Protein AF-A0A329RNG3-F1 (afdb_monomer_lite)

Sequence (82 aa):
MTLQPIASVLLLAIPCLVSGSATYEGYGTVYTLSSPSDGNCNFMSWPDDAVTKYAALNTEQWEETMNCGRCAEVSCTDASCS

Secondary structure (DSSP, 8-state):
---------------------------------S-GGGSTT--SS--GGGGTS--PPPHHHHTTTTTTT--------SGGG-

Radius of gyration: 22.52 Å; chains: 1; bounding box: 76×36×43 Å

InterPro domains:
  IPR036908 RlpA-like domain superfamily [G3DSA:2.40.40.10] (19-82)
  IPR036908 RlpA-like domain superfamily [SSF50685] (9-80)

pLDDT: mean 84.3, std 15.64, range [40.66, 96.62]

Organism: NCBI:txid29920

Foldseek 3Di:
DDDDDPPPPPPPPDPDPDDDDDDDDDDDDDDADPDLCPDPLNDPDDDPCCNPQDDDDPCVVCPNVPCPPPDDDDDDPDPVVD

Structure (mmCIF, N/CA/C/O backbone):
data_AF-A0A329RNG3-F1
#
_entry.id   AF-A0A329RNG3-F1
#
loop_
_atom_site.group_PDB
_atom_site.id
_atom_site.type_symbol
_atom_site.label_atom_id
_atom_site.label_alt_id
_atom_site.label_comp_id
_atom_site.label_asym_id
_atom_site.label_entity_id
_atom_site.label_seq_id
_atom_site.pdbx_PDB_ins_code
_atom_site.Cartn_x
_atom_site.Cartn_y
_atom_site.Cartn_z
_atom_site.occupancy
_atom_site.B_iso_or_equiv
_atom_site.auth_seq_id
_atom_site.auth_comp_id
_atom_site.auth_asym_id
_atom_site.auth_atom_id
_atom_site.pdbx_PDB_model_num
ATOM 1 N N . MET A 1 1 ? 54.711 -27.344 28.346 1.00 46.47 1 MET A N 1
ATOM 2 C CA . MET A 1 1 ? 54.472 -25.890 28.248 1.00 46.47 1 MET A CA 1
ATOM 3 C C . MET A 1 1 ? 54.004 -25.575 26.840 1.00 46.47 1 MET A C 1
ATOM 5 O O . MET A 1 1 ? 54.838 -25.451 25.959 1.00 46.47 1 MET A O 1
ATOM 9 N N . THR A 1 2 ? 52.696 -25.467 26.633 1.00 40.66 2 THR A N 1
ATOM 10 C CA . THR A 1 2 ? 52.107 -24.717 25.515 1.00 40.66 2 THR A CA 1
ATOM 11 C C . THR A 1 2 ? 50.809 -24.107 26.039 1.00 40.66 2 THR A C 1
ATOM 13 O O . THR A 1 2 ? 49.850 -24.799 26.363 1.00 40.66 2 THR A O 1
ATOM 16 N N . LEU A 1 3 ? 50.868 -22.797 26.257 1.00 50.19 3 LEU A N 1
ATOM 17 C CA . LEU A 1 3 ? 49.814 -21.935 26.777 1.00 50.19 3 LEU A CA 1
ATOM 18 C C . LEU A 1 3 ? 48.805 -21.702 25.636 1.00 50.19 3 LEU A C 1
ATOM 20 O O . LEU A 1 3 ? 49.180 -21.120 24.620 1.00 50.19 3 LEU A O 1
ATOM 24 N N . GLN A 1 4 ? 47.558 -22.164 25.759 1.00 59.62 4 GLN A N 1
ATOM 25 C CA . GLN A 1 4 ? 46.487 -21.745 24.845 1.00 59.62 4 GLN A CA 1
ATOM 26 C C . GLN A 1 4 ? 45.953 -20.378 25.302 1.00 59.62 4 GLN A C 1
ATOM 28 O O . GLN A 1 4 ? 45.580 -20.247 26.470 1.00 59.62 4 GLN A O 1
ATOM 33 N N . PRO A 1 5 ? 45.907 -19.355 24.428 1.00 51.50 5 PRO A N 1
ATOM 34 C CA . PRO A 1 5 ? 45.307 -18.078 24.773 1.00 51.50 5 PRO A CA 1
ATOM 35 C C . PRO A 1 5 ? 43.788 -18.245 24.854 1.00 51.50 5 PRO A C 1
ATOM 37 O O . PRO A 1 5 ? 43.140 -18.722 23.922 1.00 51.50 5 PRO A O 1
ATOM 40 N N . ILE A 1 6 ? 43.233 -17.861 26.000 1.00 58.91 6 ILE A N 1
ATOM 41 C CA . ILE A 1 6 ? 41.799 -17.801 26.267 1.00 58.91 6 ILE A CA 1
ATOM 42 C C . ILE A 1 6 ? 41.238 -16.675 25.393 1.00 58.91 6 ILE A C 1
ATOM 44 O O . ILE A 1 6 ? 41.272 -15.504 25.765 1.00 58.91 6 ILE A O 1
ATOM 48 N N . ALA A 1 7 ? 40.781 -17.012 24.189 1.00 54.09 7 ALA A N 1
ATOM 49 C CA . ALA A 1 7 ? 40.020 -16.094 23.358 1.00 54.09 7 ALA A CA 1
ATOM 50 C C . ALA A 1 7 ? 38.613 -15.975 23.960 1.00 54.09 7 ALA A C 1
ATOM 52 O O . ALA A 1 7 ? 37.734 -16.789 23.680 1.00 54.09 7 ALA A O 1
ATOM 53 N N . SER A 1 8 ? 38.416 -14.989 24.838 1.00 59.34 8 SER A N 1
ATOM 54 C CA . SER A 1 8 ? 37.091 -14.591 25.317 1.00 59.34 8 SER A CA 1
ATOM 55 C C . SER A 1 8 ? 36.253 -14.107 24.135 1.00 59.34 8 SER A C 1
ATOM 57 O O . SER A 1 8 ? 36.379 -12.967 23.692 1.00 59.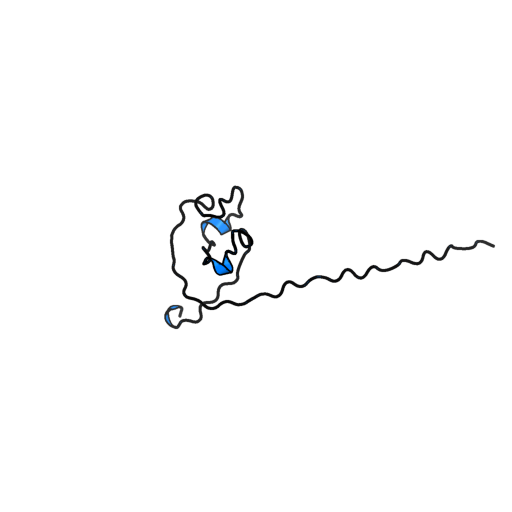34 8 SER A O 1
ATOM 59 N N . VAL A 1 9 ? 35.402 -14.987 23.613 1.00 62.16 9 VAL A N 1
ATOM 60 C CA . VAL A 1 9 ? 34.361 -14.641 22.644 1.00 62.16 9 VAL A CA 1
ATOM 61 C C . VAL A 1 9 ? 33.279 -13.870 23.401 1.00 62.16 9 VAL A C 1
ATOM 63 O O . VAL A 1 9 ? 32.428 -14.458 24.065 1.00 62.16 9 VAL A O 1
ATOM 66 N N . LEU A 1 10 ? 33.340 -12.539 23.350 1.00 59.78 10 LEU A N 1
ATOM 67 C CA . LEU A 1 10 ? 32.267 -11.678 23.840 1.00 59.78 10 LEU A CA 1
ATOM 68 C C . LEU A 1 10 ? 31.077 -11.815 22.878 1.00 59.78 10 LEU A C 1
ATOM 70 O O . LEU A 1 10 ? 31.054 -11.200 21.813 1.00 59.78 10 LEU A O 1
ATOM 74 N N . LEU A 1 11 ? 30.113 -12.667 23.237 1.00 61.31 11 LEU A N 1
ATOM 75 C CA . LEU A 1 11 ? 28.828 -12.791 22.551 1.00 61.31 11 LEU A CA 1
ATOM 76 C C . LEU A 1 11 ? 28.073 -11.456 22.694 1.00 61.31 11 LEU A C 1
ATOM 78 O O . LEU A 1 11 ? 27.433 -11.192 23.711 1.00 61.31 11 LEU A O 1
ATOM 82 N N . LEU A 1 12 ? 28.176 -10.584 21.691 1.00 67.06 12 LEU A N 1
ATOM 83 C CA . LEU A 1 12 ? 27.298 -9.425 21.549 1.00 67.06 12 LEU A CA 1
ATOM 84 C C . LEU A 1 12 ? 25.891 -9.953 21.248 1.00 67.06 1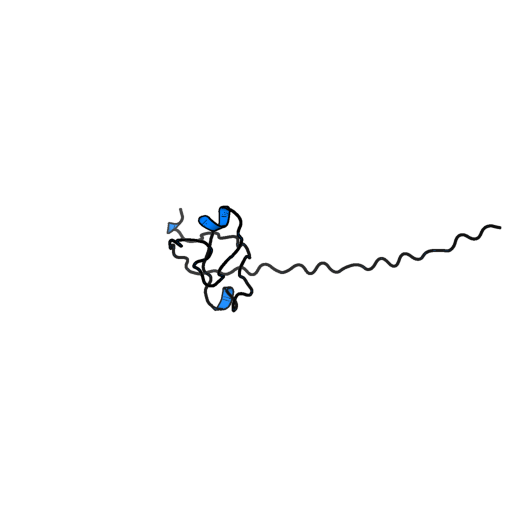2 LEU A C 1
ATOM 86 O O . LEU A 1 12 ? 25.589 -10.324 20.116 1.00 67.06 12 LEU A O 1
ATOM 90 N N . ALA A 1 13 ? 25.042 -10.037 22.273 1.00 65.25 13 ALA A N 1
ATOM 91 C CA . ALA A 1 13 ? 23.619 -10.283 22.092 1.00 65.25 13 ALA A CA 1
ATOM 92 C C . ALA A 1 13 ? 23.039 -9.106 21.297 1.00 65.25 13 ALA A C 1
ATOM 94 O O . ALA A 1 13 ? 22.900 -8.008 21.830 1.00 65.25 13 ALA A O 1
ATOM 95 N N . ILE A 1 14 ? 22.762 -9.318 20.009 1.00 73.38 14 ILE A N 1
ATOM 96 C CA . ILE A 1 14 ? 22.074 -8.343 19.162 1.00 73.38 14 ILE A CA 1
ATOM 97 C C . ILE A 1 14 ? 20.602 -8.363 19.592 1.00 73.38 14 ILE A C 1
ATOM 99 O O . ILE A 1 14 ? 19.939 -9.382 19.375 1.00 73.38 14 ILE A O 1
ATOM 103 N N . PRO A 1 15 ? 20.062 -7.299 20.213 1.00 62.53 15 PRO A N 1
ATOM 104 C CA . PRO A 1 15 ? 18.634 -7.230 20.460 1.00 62.53 15 PRO A CA 1
ATOM 105 C C . PRO A 1 15 ? 17.924 -7.163 19.106 1.00 62.53 15 PRO A C 1
ATOM 107 O O . PRO A 1 15 ? 18.085 -6.211 18.343 1.00 62.53 15 PRO A O 1
ATOM 110 N N . CYS A 1 16 ? 17.159 -8.206 18.790 1.00 64.12 16 CYS A N 1
ATOM 111 C CA . CYS A 1 16 ? 16.251 -8.192 17.656 1.00 64.12 16 CYS A CA 1
ATOM 112 C C . CYS A 1 16 ? 15.114 -7.224 18.007 1.00 64.12 16 CYS A C 1
ATOM 114 O O . CYS A 1 16 ? 14.283 -7.518 18.867 1.00 64.12 16 CYS A O 1
ATOM 116 N N . LEU A 1 17 ? 15.123 -6.034 17.406 1.00 62.94 17 LEU A N 1
ATOM 117 C CA . LEU A 1 17 ? 14.015 -5.089 17.498 1.00 62.94 17 LEU A CA 1
ATOM 118 C C . LEU A 1 17 ? 12.812 -5.714 16.784 1.00 62.94 17 LEU A C 1
ATOM 120 O O . LEU A 1 17 ? 12.710 -5.662 15.561 1.00 62.94 17 LEU A O 1
ATOM 124 N N . VAL A 1 18 ? 11.915 -6.338 17.546 1.00 60.22 18 VAL A N 1
ATOM 125 C CA . VAL A 1 18 ? 10.613 -6.774 17.039 1.00 60.22 18 VAL A CA 1
ATOM 126 C C . VAL A 1 18 ? 9.779 -5.517 16.809 1.00 60.22 18 VAL A C 1
ATOM 128 O O . VAL A 1 18 ? 9.350 -4.867 17.761 1.00 60.22 18 VAL A O 1
ATOM 131 N N . SER A 1 19 ? 9.569 -5.140 15.547 1.00 64.25 19 SER A N 1
ATOM 132 C CA . SER A 1 19 ? 8.573 -4.126 15.199 1.00 64.25 19 SER A CA 1
ATOM 133 C C . SER A 1 19 ? 7.185 -4.676 15.535 1.00 64.25 19 SER A C 1
ATOM 135 O O . SER A 1 19 ? 6.762 -5.675 14.958 1.00 64.25 19 SER A O 1
ATOM 137 N N . GLY A 1 20 ? 6.493 -4.061 16.497 1.00 57.50 20 GLY A N 1
ATOM 138 C CA . GLY A 1 20 ? 5.115 -4.422 16.827 1.00 57.50 20 GLY A CA 1
ATOM 139 C C . GLY A 1 20 ? 4.184 -4.123 15.653 1.00 57.50 20 GLY A C 1
ATOM 140 O O . GLY A 1 20 ? 4.230 -3.030 15.091 1.00 57.50 20 GLY A O 1
ATOM 141 N N . SER A 1 21 ? 3.346 -5.087 15.273 1.00 63.78 21 SER A N 1
ATOM 142 C CA . SER A 1 21 ? 2.288 -4.875 14.286 1.00 63.78 21 SER A CA 1
ATOM 143 C C . SER A 1 21 ? 1.174 -4.037 14.913 1.00 63.78 21 SER A C 1
ATOM 145 O O . SER A 1 21 ? 0.473 -4.508 15.811 1.00 63.78 21 SER A O 1
ATOM 147 N N . ALA A 1 22 ? 0.999 -2.799 14.456 1.00 77.94 22 ALA A N 1
ATOM 148 C CA . ALA A 1 22 ? -0.195 -2.028 14.775 1.00 77.94 22 ALA A CA 1
ATOM 149 C C . ALA A 1 22 ? -1.368 -2.566 13.940 1.00 77.94 22 ALA A C 1
ATOM 151 O O . ALA A 1 22 ? -1.247 -2.706 12.725 1.00 77.94 22 ALA A O 1
ATOM 152 N N . THR A 1 23 ? -2.486 -2.891 14.591 1.00 87.00 23 THR A N 1
ATOM 153 C CA . THR A 1 23 ? -3.747 -3.204 13.903 1.00 87.00 23 THR A CA 1
ATOM 154 C C . THR A 1 23 ? -4.562 -1.924 13.792 1.00 87.00 23 THR A C 1
ATOM 156 O O . THR A 1 23 ? -4.684 -1.189 14.771 1.00 87.00 23 THR A O 1
ATOM 159 N N . TYR A 1 24 ? -5.104 -1.660 12.608 1.00 88.69 24 TYR A N 1
ATOM 160 C CA . TYR A 1 24 ? -5.971 -0.520 12.347 1.00 88.69 24 TYR A CA 1
ATOM 161 C C . TYR A 1 24 ? -7.296 -1.012 11.771 1.00 88.69 24 TYR A C 1
ATOM 163 O O . TYR A 1 24 ? -7.304 -1.815 10.838 1.00 88.69 24 TYR A O 1
ATOM 171 N N . GLU A 1 25 ? -8.402 -0.516 12.323 1.00 91.44 25 GLU A N 1
ATOM 172 C CA . GLU A 1 25 ? -9.745 -0.749 11.797 1.00 91.44 25 GLU A CA 1
ATOM 173 C C . GLU A 1 25 ? -10.231 0.496 11.056 1.00 91.44 25 GLU A C 1
ATOM 175 O O . GLU A 1 25 ? -10.142 1.618 11.557 1.00 91.44 25 GLU A O 1
ATOM 180 N N . GLY A 1 26 ? -10.773 0.292 9.858 1.00 90.19 26 GLY A N 1
ATOM 181 C CA . GLY A 1 26 ? -11.311 1.364 9.036 1.00 90.19 26 GLY A CA 1
ATOM 182 C C . GLY A 1 26 ? -12.096 0.831 7.845 1.00 90.19 26 GLY A C 1
ATOM 183 O O . GLY A 1 26 ? -12.127 -0.370 7.579 1.00 90.19 26 GLY A O 1
ATOM 184 N N . TYR A 1 27 ? -12.737 1.743 7.118 1.00 91.31 27 TYR A N 1
ATOM 185 C CA . TYR A 1 27 ? -13.471 1.401 5.903 1.00 91.31 27 TYR A CA 1
ATOM 186 C C . TYR A 1 27 ? -12.513 1.227 4.722 1.00 91.31 27 TYR A C 1
ATOM 188 O O . TYR A 1 27 ? -11.683 2.096 4.455 1.00 91.31 27 TYR A O 1
ATOM 196 N N . GLY A 1 28 ? -12.666 0.124 3.992 1.00 89.81 28 GLY A N 1
ATOM 197 C CA . GLY A 1 28 ? -11.978 -0.123 2.728 1.00 89.81 28 GLY A CA 1
ATOM 198 C C . GLY A 1 28 ? -12.896 0.121 1.531 1.00 89.81 28 GLY A C 1
ATOM 199 O O . GLY A 1 28 ? -14.087 -0.182 1.576 1.00 89.81 28 GLY A 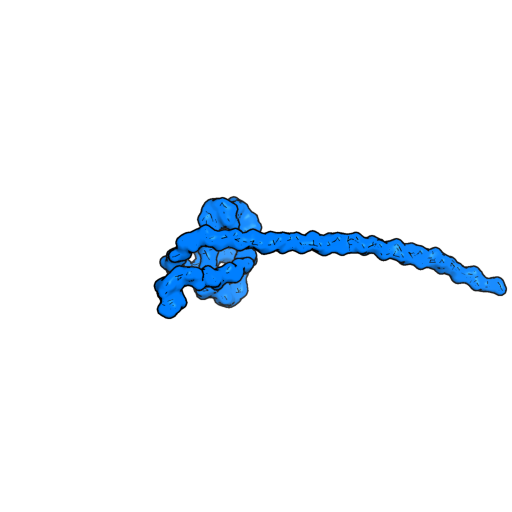O 1
ATOM 200 N N . THR A 1 29 ? -12.338 0.637 0.439 1.00 91.25 29 THR A N 1
ATOM 201 C CA . THR A 1 29 ? -12.998 0.693 -0.871 1.00 91.25 29 THR A CA 1
ATOM 202 C C . THR A 1 29 ? -12.091 0.082 -1.932 1.00 91.25 29 THR A C 1
ATOM 204 O O . THR A 1 29 ? -10.877 -0.021 -1.750 1.00 91.25 29 THR A O 1
ATOM 207 N N . VAL A 1 30 ? -12.681 -0.352 -3.046 1.00 92.62 30 VAL A N 1
ATOM 208 C CA . VAL A 1 30 ? -11.936 -0.914 -4.177 1.00 92.62 30 VAL A CA 1
ATOM 209 C C . VAL A 1 30 ? -11.758 0.126 -5.272 1.00 92.62 30 VAL A C 1
ATOM 211 O O . VAL A 1 30 ? -12.664 0.907 -5.564 1.00 92.62 30 VAL A O 1
ATOM 214 N N . TYR A 1 31 ? -10.594 0.108 -5.910 1.00 93.81 31 TYR A N 1
ATOM 215 C CA . TYR A 1 31 ? -10.316 0.890 -7.107 1.00 93.81 31 TYR A CA 1
ATOM 216 C C . TYR A 1 31 ? -9.344 0.127 -8.007 1.00 93.81 31 TYR A C 1
ATOM 218 O O . TYR A 1 31 ? -8.577 -0.722 -7.545 1.00 93.81 31 TYR A O 1
ATOM 226 N N . THR A 1 32 ? -9.363 0.439 -9.298 1.00 94.81 32 THR A N 1
ATOM 227 C CA . THR A 1 32 ? -8.414 -0.105 -10.273 1.00 94.81 32 THR A CA 1
ATOM 228 C C . THR A 1 32 ? -7.275 0.879 -10.493 1.00 94.81 32 THR A C 1
ATOM 230 O O . THR A 1 32 ? -7.521 2.038 -10.825 1.00 94.81 32 THR A O 1
ATOM 233 N N . LEU A 1 33 ? -6.041 0.413 -10.337 1.00 93.94 33 LEU A N 1
ATOM 234 C CA . LEU A 1 33 ? -4.833 1.134 -10.713 1.00 93.94 33 LEU A CA 1
ATOM 235 C C . LEU A 1 33 ? -4.350 0.596 -12.064 1.00 93.94 33 LEU A C 1
ATOM 237 O O . LEU A 1 33 ? -4.336 -0.617 -12.259 1.00 93.94 33 LEU A O 1
ATOM 241 N N . SER A 1 34 ? -3.973 1.469 -13.001 1.00 94.69 34 SER A N 1
ATOM 242 C CA . SER A 1 34 ? -3.547 1.017 -14.336 1.00 94.69 34 SER A CA 1
ATOM 243 C C . SER A 1 34 ? -2.190 0.301 -14.294 1.00 94.69 34 SER A C 1
ATOM 245 O O . SER A 1 34 ? -1.994 -0.682 -15.005 1.00 94.69 34 SER A O 1
ATOM 247 N N . SER A 1 35 ? -1.271 0.765 -13.441 1.00 96.12 35 SER A N 1
ATOM 248 C CA . SER A 1 35 ? 0.037 0.158 -13.175 1.00 96.12 35 SER A CA 1
ATOM 249 C C . SER A 1 35 ? 0.514 0.491 -11.752 1.00 96.12 35 SER A C 1
ATOM 251 O O . SER A 1 35 ? 0.248 1.599 -11.283 1.00 96.12 35 SER A O 1
ATOM 253 N N . PRO A 1 36 ? 1.278 -0.383 -11.060 1.00 95.88 36 PRO A N 1
ATOM 254 C CA . PRO A 1 36 ? 1.884 -0.068 -9.756 1.00 95.88 36 PRO A CA 1
ATOM 255 C C . PRO A 1 36 ? 2.763 1.198 -9.731 1.00 95.88 36 PRO A C 1
ATOM 257 O O . PRO A 1 36 ? 2.999 1.765 -8.663 1.00 95.88 36 PRO A O 1
ATOM 260 N N . SER A 1 37 ? 3.204 1.674 -10.898 1.00 96.62 37 SER A N 1
ATOM 261 C CA . SER A 1 37 ? 3.901 2.955 -11.071 1.00 96.62 37 SER A CA 1
ATOM 262 C C . SER A 1 37 ? 3.008 4.193 -10.920 1.00 96.62 37 SER A C 1
ATOM 264 O O . SER A 1 37 ? 3.517 5.277 -10.677 1.00 96.62 37 SER A O 1
ATOM 266 N N . ASP A 1 38 ? 1.686 4.075 -11.054 1.00 96.00 38 ASP A N 1
ATOM 267 C CA . ASP A 1 38 ? 0.804 5.245 -11.215 1.00 96.00 38 ASP A CA 1
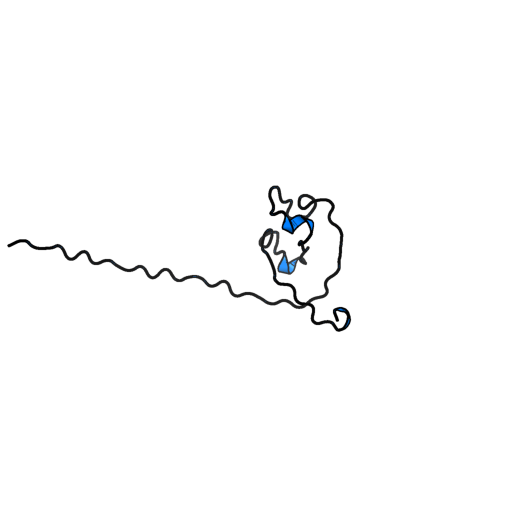ATOM 268 C C . ASP A 1 38 ? 0.320 5.838 -9.880 1.00 96.00 38 ASP A C 1
ATOM 270 O O . ASP A 1 38 ? -0.358 6.865 -9.853 1.00 96.00 38 ASP A O 1
ATOM 274 N N . GLY A 1 39 ? 0.630 5.178 -8.762 1.00 93.69 39 GLY A N 1
ATOM 275 C CA . GLY A 1 39 ? 0.279 5.640 -7.419 1.00 93.69 39 GLY A CA 1
ATOM 276 C C . GLY A 1 39 ? 1.341 6.548 -6.794 1.00 93.69 39 GLY A C 1
ATOM 277 O O . GLY A 1 39 ? 2.458 6.669 -7.286 1.00 93.69 39 GLY A O 1
ATOM 278 N N . ASN A 1 40 ? 1.034 7.116 -5.625 1.00 96.00 40 ASN A N 1
ATOM 279 C CA . ASN A 1 40 ? 1.950 8.013 -4.902 1.00 96.00 40 ASN A CA 1
ATOM 280 C C . ASN A 1 40 ? 3.287 7.361 -4.503 1.00 96.00 40 ASN A C 1
ATOM 282 O O . ASN A 1 40 ? 4.260 8.071 -4.269 1.00 96.00 40 ASN A O 1
ATOM 286 N N . CYS A 1 41 ? 3.343 6.027 -4.411 1.00 96.62 41 CYS A N 1
ATOM 287 C CA . CYS A 1 41 ? 4.591 5.305 -4.157 1.00 96.62 41 CYS A CA 1
ATOM 288 C C . CYS A 1 41 ? 5.478 5.163 -5.406 1.00 96.62 41 CYS A C 1
ATOM 290 O O . CYS A 1 41 ? 6.642 4.806 -5.253 1.00 96.62 41 CYS A O 1
ATOM 292 N N . ASN A 1 42 ? 4.940 5.423 -6.608 1.00 96.06 42 ASN A N 1
ATOM 293 C CA . ASN A 1 42 ? 5.633 5.402 -7.900 1.00 96.06 42 ASN A CA 1
ATOM 294 C C . ASN A 1 42 ? 6.656 4.260 -8.016 1.00 96.06 42 ASN A C 1
ATOM 296 O O . ASN A 1 42 ? 7.855 4.487 -8.212 1.00 96.06 42 ASN A O 1
ATOM 300 N N . PHE A 1 43 ? 6.201 3.021 -7.796 1.00 96.38 43 PHE A N 1
ATOM 301 C CA . PHE A 1 43 ? 7.108 1.881 -7.786 1.00 96.38 43 PHE A CA 1
ATOM 302 C C . PHE A 1 43 ? 7.764 1.743 -9.159 1.00 96.38 43 PHE A C 1
ATOM 304 O O . PHE A 1 43 ? 7.081 1.720 -10.174 1.00 96.38 43 PHE A O 1
ATOM 311 N N . MET A 1 44 ? 9.093 1.633 -9.177 1.00 96.44 44 MET A N 1
ATOM 312 C CA . MET A 1 44 ? 9.877 1.361 -10.393 1.00 96.44 44 MET A CA 1
ATOM 313 C C . MET A 1 44 ? 10.198 -0.132 -10.550 1.00 96.44 44 MET A C 1
ATOM 315 O O . MET A 1 44 ? 10.629 -0.576 -11.610 1.00 96.44 44 MET A O 1
ATOM 319 N N . SER A 1 45 ? 10.023 -0.893 -9.470 1.00 95.75 45 SER A N 1
ATOM 320 C CA . SER A 1 45 ? 10.163 -2.343 -9.393 1.00 95.75 45 SER A CA 1
ATOM 321 C C . SER A 1 45 ? 9.189 -2.856 -8.337 1.00 95.75 45 SER A C 1
ATOM 323 O O . SER A 1 45 ? 9.030 -2.223 -7.291 1.00 95.75 45 SER A O 1
ATOM 325 N N . TRP A 1 46 ? 8.515 -3.966 -8.619 1.00 95.75 46 TRP A N 1
ATOM 326 C CA . TRP A 1 46 ? 7.495 -4.554 -7.756 1.00 95.75 46 TRP A CA 1
ATOM 327 C C . TRP A 1 46 ? 7.358 -6.058 -8.039 1.00 95.75 46 TRP A C 1
ATOM 329 O O . TRP A 1 46 ? 7.691 -6.501 -9.141 1.00 95.75 46 TRP A O 1
ATOM 339 N N . PRO A 1 47 ? 6.890 -6.862 -7.067 1.00 94.94 47 PRO A N 1
ATOM 340 C CA . PRO A 1 47 ? 6.541 -8.259 -7.311 1.00 94.94 47 PRO A CA 1
ATOM 341 C C . PRO A 1 47 ? 5.259 -8.365 -8.146 1.00 94.94 47 PRO A C 1
ATOM 343 O O . PRO A 1 47 ? 4.405 -7.484 -8.068 1.00 94.94 47 PRO A O 1
ATOM 346 N N . ASP A 1 48 ? 5.077 -9.469 -8.873 1.00 95.75 48 ASP A N 1
ATOM 347 C CA . ASP A 1 48 ? 3.904 -9.696 -9.737 1.00 95.75 48 ASP A CA 1
ATOM 348 C C . ASP A 1 48 ? 2.565 -9.511 -8.998 1.00 95.75 48 ASP A C 1
ATOM 350 O O . ASP A 1 48 ? 1.613 -8.946 -9.543 1.00 95.75 48 ASP A O 1
ATOM 354 N N . ASP A 1 49 ? 2.513 -9.898 -7.720 1.00 94.88 49 ASP A N 1
ATOM 355 C CA . ASP A 1 49 ? 1.326 -9.743 -6.876 1.00 94.88 49 ASP A CA 1
ATOM 356 C C . ASP A 1 49 ? 0.878 -8.284 -6.741 1.00 94.88 49 ASP A C 1
ATOM 358 O O . ASP A 1 49 ? -0.323 -8.029 -6.659 1.00 94.88 49 ASP A O 1
ATOM 362 N N . ALA A 1 50 ? 1.790 -7.308 -6.801 1.00 94.69 50 ALA A N 1
ATOM 363 C CA . ALA A 1 50 ? 1.464 -5.888 -6.657 1.00 94.69 50 ALA A CA 1
ATOM 364 C C . ALA A 1 50 ? 0.557 -5.349 -7.779 1.00 94.69 50 ALA A C 1
ATOM 366 O O . ALA A 1 50 ? -0.010 -4.270 -7.631 1.00 94.69 50 ALA A O 1
ATOM 367 N N . VAL A 1 51 ? 0.374 -6.091 -8.877 1.00 95.00 51 VAL A N 1
ATOM 368 C CA . VAL A 1 51 ? -0.573 -5.747 -9.953 1.00 95.00 51 VAL A CA 1
ATOM 369 C C . VAL A 1 51 ? -2.030 -5.965 -9.521 1.00 95.00 51 VAL A C 1
ATOM 371 O O . VAL A 1 51 ? -2.933 -5.320 -10.046 1.00 95.00 51 VAL A O 1
ATOM 374 N N . THR A 1 52 ? -2.284 -6.851 -8.551 1.00 95.25 52 THR A N 1
ATOM 375 C CA . THR A 1 52 ? -3.649 -7.172 -8.076 1.00 95.25 52 THR A CA 1
ATOM 376 C C . THR A 1 52 ? -3.827 -7.069 -6.562 1.00 95.25 52 THR A C 1
ATOM 378 O O . THR A 1 52 ? -4.956 -7.029 -6.073 1.00 95.25 52 THR A O 1
ATOM 381 N N . LYS A 1 53 ? -2.726 -7.038 -5.810 1.00 95.31 53 LYS A N 1
ATOM 382 C CA . LYS A 1 53 ? -2.653 -6.982 -4.349 1.00 95.31 53 LYS A CA 1
ATOM 383 C C . LYS A 1 53 ? -1.946 -5.697 -3.943 1.00 95.31 53 LYS A C 1
ATOM 385 O O . LYS A 1 53 ? -0.807 -5.701 -3.487 1.00 95.31 53 LYS A O 1
ATOM 390 N N . TYR A 1 54 ? -2.641 -4.587 -4.144 1.00 95.62 54 TYR A N 1
ATOM 391 C CA . TYR A 1 54 ? -2.204 -3.264 -3.721 1.00 95.62 54 TYR A CA 1
ATOM 392 C C . TYR A 1 54 ? -3.282 -2.614 -2.857 1.00 95.62 54 TYR A C 1
ATOM 394 O O . TYR A 1 54 ? -4.468 -2.929 -2.965 1.00 95.62 54 TYR A O 1
ATOM 402 N N . ALA A 1 55 ? -2.859 -1.686 -2.005 1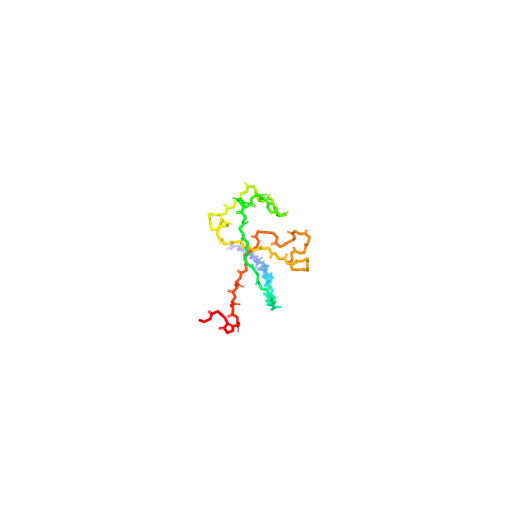.00 95.25 55 ALA A N 1
ATOM 403 C CA . ALA A 1 55 ? -3.753 -0.867 -1.208 1.00 95.25 55 ALA A CA 1
ATOM 404 C C . ALA A 1 55 ? -3.214 0.561 -1.140 1.00 95.25 55 ALA A C 1
ATOM 406 O O . ALA A 1 55 ? -2.020 0.777 -0.928 1.00 95.25 55 ALA A O 1
ATOM 407 N N . ALA A 1 56 ? -4.110 1.532 -1.301 1.00 95.62 56 ALA A N 1
ATOM 408 C CA . ALA A 1 56 ? -3.844 2.903 -0.902 1.00 95.62 56 ALA A CA 1
ATOM 409 C C . ALA A 1 56 ? -4.207 3.049 0.579 1.00 95.62 56 ALA A C 1
ATOM 411 O O . ALA A 1 56 ? -5.305 2.675 0.990 1.00 95.62 56 ALA A O 1
ATOM 412 N N . LEU A 1 57 ? -3.280 3.582 1.372 1.00 95.12 57 LEU A N 1
ATOM 413 C CA . LEU A 1 57 ? -3.505 3.898 2.780 1.00 95.12 57 LEU A CA 1
ATOM 414 C C . LEU A 1 57 ? -3.916 5.369 2.915 1.00 95.12 57 LEU A C 1
ATOM 416 O O . LEU A 1 57 ? -3.562 6.198 2.073 1.00 95.12 57 LEU A O 1
ATOM 420 N N . ASN A 1 58 ? -4.659 5.702 3.971 1.00 94.56 58 ASN A N 1
ATOM 421 C CA . ASN A 1 58 ? -4.943 7.100 4.298 1.00 94.56 58 ASN A CA 1
ATOM 422 C C . ASN A 1 58 ? -3.650 7.840 4.713 1.00 94.56 58 ASN A C 1
ATOM 424 O O . ASN A 1 58 ? -2.599 7.225 4.892 1.00 94.56 58 ASN A O 1
ATOM 428 N N . THR A 1 59 ? -3.732 9.157 4.907 1.00 96.25 59 THR A N 1
ATOM 429 C CA . 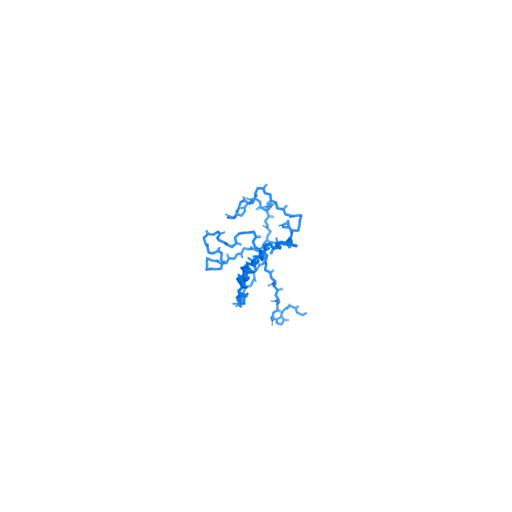THR A 1 59 ? -2.573 10.000 5.243 1.00 96.25 59 THR A CA 1
ATOM 430 C C . THR A 1 59 ? -1.792 9.517 6.468 1.00 96.25 59 THR A C 1
ATOM 432 O O . THR A 1 59 ? -0.564 9.501 6.429 1.00 96.25 59 THR A O 1
ATOM 435 N N . GLU A 1 60 ? -2.483 9.111 7.537 1.00 94.81 60 GLU A N 1
ATOM 436 C CA . GLU A 1 60 ? -1.844 8.708 8.794 1.00 94.81 60 GLU A CA 1
ATOM 437 C C . GLU A 1 60 ? -1.081 7.390 8.646 1.00 94.81 60 GLU A C 1
ATOM 439 O O . GLU A 1 60 ? 0.067 7.299 9.068 1.00 94.81 60 GLU A O 1
ATOM 444 N N . GLN A 1 61 ? -1.688 6.375 8.021 1.00 94.44 61 GLN A N 1
ATOM 445 C CA . GLN A 1 61 ? -1.057 5.062 7.859 1.00 94.44 61 GLN A CA 1
ATOM 446 C C . GLN A 1 61 ? -0.075 5.008 6.679 1.00 94.44 61 GLN A C 1
ATOM 448 O O . GLN A 1 61 ? 0.853 4.203 6.697 1.00 94.44 61 GLN A O 1
ATOM 453 N N . TRP A 1 62 ? -0.231 5.848 5.653 1.00 95.44 62 TRP A N 1
ATOM 454 C CA . TRP A 1 62 ? 0.759 5.973 4.577 1.00 95.44 62 TRP A CA 1
ATOM 455 C C . TRP A 1 62 ? 2.058 6.631 5.060 1.00 95.44 62 TRP A C 1
ATOM 457 O O . TRP A 1 62 ? 3.137 6.247 4.599 1.00 95.44 62 TRP A O 1
ATOM 467 N N . GLU A 1 63 ? 1.938 7.577 6.002 1.00 96.00 63 GLU A N 1
ATOM 468 C CA . GLU A 1 63 ? 3.045 8.226 6.714 1.00 96.00 63 GLU A CA 1
ATOM 469 C C . GLU A 1 63 ? 4.078 8.841 5.754 1.00 96.00 63 GLU A C 1
ATOM 471 O O . GLU A 1 63 ? 5.240 8.459 5.745 1.00 96.00 63 GLU A O 1
ATOM 476 N N . GLU A 1 64 ? 3.646 9.759 4.882 1.00 96.19 64 GLU A N 1
ATOM 477 C CA . GLU A 1 64 ? 4.528 10.471 3.936 1.00 96.19 64 GLU A CA 1
ATOM 478 C C . GLU A 1 64 ? 5.496 9.547 3.164 1.00 96.19 64 GLU A C 1
ATOM 480 O O . GLU A 1 64 ? 6.677 9.848 3.030 1.00 96.19 64 GLU A O 1
ATOM 485 N N . THR A 1 65 ? 4.994 8.423 2.635 1.00 95.69 65 THR A N 1
ATOM 486 C CA . THR A 1 65 ? 5.735 7.345 1.933 1.00 95.69 65 THR A CA 1
ATOM 487 C C . THR A 1 65 ? 6.490 6.343 2.805 1.00 95.69 65 THR A C 1
ATOM 489 O O . THR A 1 65 ? 6.947 5.329 2.275 1.00 95.69 65 THR A O 1
ATOM 492 N N . MET A 1 66 ? 6.578 6.531 4.123 1.00 95.81 66 MET A N 1
ATOM 493 C CA . MET A 1 66 ? 7.359 5.651 5.008 1.00 95.81 66 MET A CA 1
ATOM 494 C C . MET A 1 66 ? 6.845 4.203 5.041 1.00 95.81 66 MET A C 1
ATOM 496 O O . MET A 1 66 ? 7.595 3.276 5.371 1.00 95.81 66 MET A O 1
ATOM 500 N N . ASN A 1 67 ? 5.589 3.993 4.636 1.00 94.44 67 ASN A N 1
ATOM 501 C CA . ASN A 1 67 ? 4.978 2.672 4.517 1.00 94.44 67 ASN A CA 1
ATOM 502 C C . ASN A 1 67 ? 4.819 2.176 3.066 1.00 94.44 67 ASN A C 1
ATOM 504 O O . ASN A 1 67 ? 4.262 1.100 2.845 1.00 94.44 67 ASN A O 1
ATOM 508 N N . CYS A 1 68 ? 5.359 2.886 2.066 1.00 96.50 68 CYS A N 1
ATOM 509 C CA . CYS A 1 68 ? 5.426 2.378 0.694 1.00 96.50 68 CYS A CA 1
ATOM 510 C C . CYS A 1 68 ? 6.243 1.076 0.623 1.00 96.50 68 CYS A C 1
ATOM 512 O O . CYS A 1 68 ? 7.326 0.958 1.191 1.00 96.50 68 CYS A O 1
ATOM 514 N N . GLY A 1 69 ? 5.721 0.084 -0.101 1.00 94.75 69 GLY A N 1
ATOM 515 C CA . GLY A 1 69 ? 6.380 -1.207 -0.332 1.00 94.75 69 GLY A CA 1
ATOM 516 C C . GLY A 1 69 ? 6.230 -2.203 0.818 1.00 94.75 69 GLY A C 1
ATOM 517 O O . GLY A 1 69 ? 6.645 -3.354 0.686 1.00 94.75 69 GLY A O 1
ATOM 518 N N . ARG A 1 70 ? 5.609 -1.798 1.932 1.00 93.62 70 ARG A N 1
ATOM 519 C CA . ARG A 1 70 ? 5.219 -2.723 2.996 1.00 93.62 70 ARG A CA 1
ATOM 520 C C . ARG A 1 70 ? 3.974 -3.505 2.589 1.00 93.62 70 ARG A C 1
ATOM 522 O O . ARG A 1 70 ? 3.100 -2.994 1.896 1.00 93.62 70 ARG A O 1
ATOM 529 N N . CYS A 1 71 ? 3.895 -4.742 3.064 1.00 92.44 71 CYS A N 1
ATOM 530 C CA . CYS A 1 71 ? 2.707 -5.577 2.938 1.00 92.44 71 CYS A CA 1
ATOM 531 C C . CYS A 1 71 ? 1.903 -5.518 4.238 1.00 92.44 71 CYS A C 1
ATOM 533 O O . CYS A 1 71 ? 2.485 -5.476 5.324 1.00 92.44 71 CYS A O 1
ATOM 535 N N . ALA A 1 72 ? 0.579 -5.541 4.120 1.00 91.62 72 ALA A N 1
ATOM 536 C CA . ALA A 1 72 ? -0.336 -5.606 5.248 1.00 91.62 72 ALA A CA 1
ATOM 537 C C . ALA A 1 72 ? -1.246 -6.825 5.100 1.00 91.62 72 ALA A C 1
ATOM 539 O O . ALA A 1 72 ? -1.676 -7.161 3.995 1.00 91.62 72 ALA A O 1
ATOM 540 N N . GLU A 1 73 ? -1.546 -7.469 6.221 1.00 92.00 73 GLU A N 1
ATOM 541 C CA . GLU A 1 73 ? -2.643 -8.424 6.289 1.00 92.00 73 GLU A CA 1
ATOM 542 C C . GLU A 1 73 ? -3.952 -7.643 6.419 1.00 92.00 73 GLU A C 1
ATOM 544 O O . GLU A 1 73 ? -4.059 -6.730 7.238 1.00 92.00 73 GLU A O 1
ATOM 549 N N . VAL A 1 74 ? -4.938 -7.987 5.593 1.00 91.62 74 VAL A N 1
ATOM 550 C CA . VAL A 1 74 ? -6.263 -7.366 5.622 1.00 91.62 74 VAL A CA 1
ATOM 551 C C . VAL A 1 74 ? -7.282 -8.450 5.928 1.00 91.62 74 VAL A C 1
ATOM 553 O O . VAL A 1 74 ? -7.403 -9.423 5.185 1.00 91.62 74 VAL A O 1
ATOM 556 N N . SER A 1 75 ? -8.024 -8.255 7.011 1.00 91.56 75 SER A N 1
ATOM 557 C CA . SER A 1 75 ? -9.172 -9.075 7.382 1.00 91.56 75 SER A CA 1
ATOM 558 C C . SER A 1 75 ? -10.427 -8.217 7.318 1.00 91.56 75 SER A C 1
ATOM 560 O O . SER A 1 75 ? -10.414 -7.072 7.773 1.00 91.56 75 SER A O 1
ATOM 562 N N . CYS A 1 76 ? -11.504 -8.752 6.745 1.00 91.25 76 CYS A N 1
ATOM 563 C CA . CYS A 1 76 ? -12.794 -8.082 6.779 1.00 91.25 76 CYS A CA 1
ATOM 564 C C . CYS A 1 76 ? -13.624 -8.591 7.958 1.00 91.25 76 CYS A C 1
ATOM 566 O O . CYS A 1 76 ? -13.815 -9.795 8.119 1.00 91.25 76 CYS A O 1
ATOM 568 N N . THR A 1 77 ? -14.135 -7.659 8.758 1.00 89.75 77 THR A N 1
ATOM 569 C CA . THR A 1 77 ? -14.960 -7.932 9.943 1.00 89.75 77 THR A CA 1
ATOM 570 C C . THR A 1 77 ? -16.434 -7.558 9.751 1.00 89.75 77 THR A C 1
ATOM 572 O O . THR A 1 77 ? -17.247 -7.804 10.640 1.00 89.75 77 THR A O 1
ATOM 575 N N . ASP A 1 78 ? -16.793 -6.979 8.601 1.00 87.94 78 ASP A N 1
ATOM 576 C CA . ASP A 1 78 ? -18.158 -6.561 8.280 1.00 87.94 78 ASP A CA 1
ATOM 577 C C . ASP A 1 78 ? -19.013 -7.742 7.783 1.00 87.94 78 ASP A C 1
ATOM 579 O O . ASP A 1 78 ? -18.527 -8.645 7.099 1.00 87.94 78 ASP A O 1
ATOM 583 N N . ALA A 1 79 ? -20.314 -7.717 8.088 1.00 88.31 79 ALA A N 1
ATOM 584 C CA . ALA A 1 79 ? -21.267 -8.740 7.652 1.00 88.31 79 ALA A CA 1
ATOM 585 C C . ALA A 1 79 ? -21.422 -8.825 6.121 1.00 88.31 79 ALA A C 1
ATOM 587 O O . ALA A 1 79 ? -21.850 -9.845 5.599 1.00 88.31 79 ALA A O 1
ATOM 588 N N . SER A 1 80 ? -21.071 -7.772 5.385 1.00 83.44 80 SER A N 1
ATOM 589 C CA . SER A 1 80 ? -21.066 -7.755 3.918 1.00 83.44 80 SER A CA 1
ATOM 590 C C . SER A 1 80 ? -19.966 -8.613 3.286 1.00 83.44 80 SER A C 1
ATOM 592 O O . SER A 1 80 ? -20.025 -8.887 2.089 1.00 83.44 80 SER A O 1
ATOM 594 N N . CYS A 1 81 ? -18.976 -9.046 4.068 1.00 81.56 81 CYS A N 1
ATOM 595 C CA . CYS A 1 81 ? -17.864 -9.865 3.595 1.00 81.56 81 CYS A CA 1
ATOM 596 C C . CYS A 1 81 ? -18.107 -11.379 3.694 1.00 81.56 81 CYS A C 1
ATOM 598 O O . CYS A 1 81 ? -17.196 -12.144 3.370 1.00 81.56 81 CYS A O 1
ATOM 600 N N . SER A 1 82 ? -19.296 -11.809 4.143 1.00 71.44 82 SER A N 1
ATOM 601 C CA . SER A 1 82 ? -19.698 -13.221 4.241 1.00 71.44 82 SER A CA 1
ATOM 602 C C . SER A 1 82 ? -20.502 -13.703 3.041 1.00 71.44 82 SER A C 1
ATOM 604 O O . SER A 1 82 ? -21.499 -13.018 2.713 1.00 71.44 82 SER A O 1
#